Protein AF-D7L489-F1 (afdb_monomer_lite)

Radius of gyration: 19.56 Å; chains: 1; bounding box: 61×39×53 Å

Organism: Arabidopsis lyrata subsp. lyrata (NCBI:txid81972)

Sequence (166 aa):
MHTSHGEIDRFPVVYVGFGSEAKPSQTEINSIALGLELSGLPFFWVLKTRRGPWDTEPVELPEGFEERTAERGMVWRQGRAHGTKFETLVYGILCEEKKFGYMIPRDETEGFFTKENVAKSLRLVMEEEEGKVYRENVKDMKGVFGDLDRQDRYVDSFLDFLVAHR

Foldseek 3Di:
DDDPPPPPPPQDAAEADDALPDDDDLQQLALLLLLCLLLLAAYEYEDEQANDPPGPHGRDYPPCSCVSCVVRYDYHYDDDDDHPDDDDDPPPVVCVVLVLDDDQDADPVPRHHGSNSSSVRCCLCRPDPNNVSNVVSVVVCCVVVVPVVVVVVVVVVVVVVVVVVD

Secondary structure (DSSP, 8-state):
----------PPPEEE--TTT----HHHHHHHHHHHHHH---EEEEEES--STT--SPP-PPTTHHHHHTTTEEEEEE-S--------SSHHHHHHHTTSS-PPPPPTTT-PPPHHHHHHHHHHHHT-STTHHHHHHHHHHHHHHS-HHHHHHHHHHHHHHHHHT-

Structure (mmCIF, N/CA/C/O backbone):
data_AF-D7L489-F1
#
_entry.id   AF-D7L489-F1
#
loop_
_atom_site.group_PDB
_atom_site.id
_atom_site.type_symbol
_atom_site.label_atom_id
_atom_site.label_alt_id
_atom_site.label_comp_id
_atom_site.label_asym_id
_atom_site.label_entity_id
_atom_site.label_seq_id
_atom_site.pdbx_PDB_ins_code
_atom_site.Cartn_x
_atom_site.Cartn_y
_atom_site.Cartn_z
_atom_site.occupancy
_atom_site.B_iso_or_equiv
_atom_site.auth_seq_id
_atom_site.auth_comp_id
_atom_site.auth_asym_id
_atom_site.auth_atom_id
_atom_site.pdbx_PDB_model_num
ATOM 1 N N . MET A 1 1 ? -34.229 10.670 -28.611 1.00 33.56 1 MET A N 1
ATOM 2 C CA . MET A 1 1 ? -34.007 10.136 -27.252 1.00 33.56 1 MET A CA 1
ATOM 3 C C . MET A 1 1 ? -32.543 9.740 -27.167 1.00 33.56 1 MET A C 1
ATOM 5 O O . MET A 1 1 ? -32.164 8.742 -27.760 1.00 33.56 1 MET A O 1
ATOM 9 N N . HIS A 1 2 ? -31.706 10.589 -26.571 1.00 32.81 2 HIS A N 1
ATOM 10 C CA . HIS A 1 2 ? -30.291 10.290 -26.352 1.00 32.81 2 HIS A CA 1
ATOM 11 C C . HIS A 1 2 ? -30.182 9.425 -25.098 1.00 32.81 2 HIS A C 1
ATOM 13 O O . HIS A 1 2 ? -30.468 9.895 -24.002 1.00 32.81 2 HIS A O 1
ATOM 19 N N . THR A 1 3 ? -29.801 8.162 -25.252 1.00 35.34 3 THR A N 1
ATOM 20 C CA . THR A 1 3 ? -29.375 7.332 -24.126 1.00 35.34 3 THR A CA 1
ATOM 21 C C . THR A 1 3 ? -27.955 7.747 -23.759 1.00 35.34 3 THR A C 1
ATOM 23 O O . THR A 1 3 ? -26.990 7.377 -24.433 1.00 35.34 3 THR A O 1
ATOM 26 N N . SER A 1 4 ? -27.844 8.563 -22.712 1.00 41.75 4 SER A N 1
ATOM 27 C CA . SER A 1 4 ? -26.604 8.787 -21.978 1.00 41.75 4 SER A CA 1
ATOM 28 C C . SER A 1 4 ? -26.044 7.428 -21.571 1.00 41.75 4 SER A C 1
ATOM 30 O O . SER A 1 4 ? -26.661 6.713 -20.779 1.00 41.75 4 SER A O 1
ATOM 32 N N . HIS A 1 5 ? -24.903 7.049 -22.143 1.00 41.47 5 HIS A N 1
ATOM 33 C CA . HIS A 1 5 ? -24.099 5.975 -21.582 1.00 41.47 5 HIS A CA 1
ATOM 34 C C . HIS A 1 5 ? -23.618 6.503 -20.237 1.00 41.47 5 HIS A C 1
ATOM 36 O O . HIS A 1 5 ? -22.772 7.392 -20.202 1.00 41.47 5 HIS A O 1
ATOM 42 N N . GLY A 1 6 ? -24.254 6.042 -19.159 1.00 37.22 6 GLY A N 1
ATOM 43 C CA . GLY A 1 6 ? -23.809 6.327 -17.807 1.00 37.22 6 GLY A CA 1
ATOM 44 C C . GLY A 1 6 ? -22.341 5.951 -17.721 1.00 37.22 6 GLY A C 1
ATOM 45 O O . GLY A 1 6 ? -21.979 4.790 -17.921 1.00 37.22 6 GLY A O 1
ATOM 46 N N . GLU A 1 7 ? -21.504 6.957 -17.510 1.00 43.75 7 GLU A N 1
ATOM 47 C CA . GLU A 1 7 ? -20.144 6.778 -17.045 1.00 43.75 7 GLU A CA 1
ATOM 48 C C . GLU A 1 7 ? -20.264 5.906 -15.795 1.00 43.75 7 GLU A C 1
ATOM 50 O O . GLU A 1 7 ? -20.882 6.302 -14.808 1.00 43.75 7 GLU A O 1
ATOM 55 N N . ILE A 1 8 ? -19.824 4.647 -15.886 1.00 42.34 8 ILE A N 1
ATOM 56 C CA . ILE A 1 8 ? -19.694 3.825 -14.689 1.00 42.34 8 ILE A CA 1
ATOM 57 C C . ILE A 1 8 ? -18.677 4.585 -13.859 1.00 42.34 8 ILE A C 1
ATOM 59 O O . ILE A 1 8 ? -17.504 4.623 -14.235 1.00 42.34 8 ILE A O 1
ATOM 63 N N . ASP A 1 9 ? -19.146 5.200 -12.781 1.00 41.12 9 ASP A N 1
ATOM 64 C CA . ASP A 1 9 ? -18.311 5.760 -11.736 1.00 41.12 9 ASP A CA 1
ATOM 65 C C . ASP A 1 9 ? -17.549 4.573 -11.131 1.00 41.12 9 ASP A C 1
ATOM 67 O O . ASP A 1 9 ? -18.019 3.855 -10.245 1.00 41.12 9 ASP A O 1
ATOM 71 N N . ARG A 1 10 ? -16.442 4.199 -11.782 1.00 55.16 10 ARG A N 1
ATOM 72 C CA . ARG A 1 10 ? -15.620 3.067 -11.376 1.00 55.16 10 ARG A CA 1
ATOM 73 C C . ARG A 1 10 ? -14.850 3.553 -10.171 1.00 55.16 10 ARG A C 1
ATOM 75 O O . ARG A 1 10 ? -13.807 4.181 -10.334 1.00 55.16 10 ARG A O 1
ATOM 82 N N . PHE A 1 11 ? -15.358 3.244 -8.984 1.00 57.53 11 PHE A N 1
ATOM 83 C CA . PHE A 1 11 ? -14.608 3.439 -7.753 1.00 57.53 11 PHE A CA 1
ATOM 84 C C . PHE A 1 11 ? -13.215 2.811 -7.922 1.00 57.53 11 PHE A C 1
ATOM 86 O O . PHE A 1 11 ? -13.113 1.610 -8.205 1.00 57.53 11 PHE A O 1
ATOM 93 N N . PRO A 1 12 ? -12.141 3.611 -7.854 1.00 75.50 12 PRO A N 1
ATOM 94 C CA . PRO A 1 12 ? -10.808 3.127 -8.153 1.00 75.50 12 PRO A CA 1
ATOM 95 C C . PRO A 1 12 ? -10.356 2.183 -7.029 1.00 75.50 12 PRO A C 1
ATOM 97 O O . PRO A 1 12 ? -10.411 2.525 -5.852 1.00 75.50 12 PRO A O 1
ATOM 100 N N . VAL A 1 13 ? -9.931 0.971 -7.395 1.00 80.88 13 VAL A N 1
ATOM 101 C CA . VAL A 1 13 ? -9.457 -0.058 -6.455 1.00 80.88 13 VAL A CA 1
ATOM 102 C C . VAL A 1 13 ? -7.935 0.002 -6.367 1.00 80.88 13 VAL A C 1
ATOM 104 O O . VAL A 1 13 ? -7.253 0.003 -7.393 1.00 80.88 13 VAL A O 1
ATOM 107 N N . VAL A 1 14 ? -7.388 0.004 -5.151 1.00 85.94 14 VAL A N 1
ATOM 108 C CA . VAL A 1 14 ? -5.941 -0.087 -4.924 1.00 85.94 14 VAL A CA 1
ATOM 109 C C . VAL A 1 14 ? -5.472 -1.510 -5.230 1.00 85.94 14 VAL A C 1
ATOM 111 O O . VAL A 1 14 ? -5.809 -2.451 -4.514 1.00 85.94 14 VAL A O 1
ATOM 114 N N . TYR A 1 15 ? -4.671 -1.680 -6.280 1.00 85.62 15 TYR A N 1
ATOM 115 C CA . TYR A 1 15 ? -3.973 -2.938 -6.540 1.00 85.62 15 TYR A CA 1
ATOM 116 C C . TYR A 1 15 ? -2.635 -2.971 -5.801 1.00 85.62 15 TYR A C 1
ATOM 118 O O . TYR A 1 15 ? -1.821 -2.059 -5.946 1.00 85.62 15 TYR A O 1
ATOM 126 N N . VAL A 1 16 ? -2.380 -4.048 -5.059 1.00 86.56 16 VAL A N 1
ATOM 127 C CA . VAL A 1 16 ? -1.111 -4.259 -4.357 1.00 86.56 16 VAL A CA 1
ATOM 128 C C . VAL A 1 16 ? -0.441 -5.526 -4.877 1.00 86.56 16 VAL A C 1
ATOM 130 O O . VAL A 1 16 ? -0.973 -6.6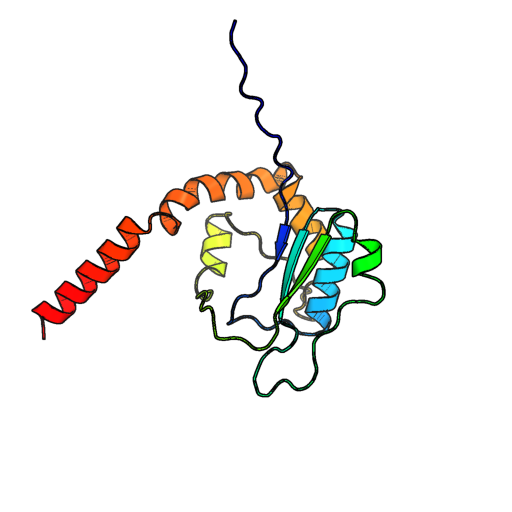31 -4.751 1.00 86.56 16 VAL A O 1
ATOM 133 N N . GLY A 1 17 ? 0.756 -5.371 -5.443 1.00 82.69 17 GLY A N 1
ATOM 134 C CA . GLY A 1 17 ? 1.578 -6.475 -5.925 1.00 82.69 17 GLY A CA 1
ATOM 135 C C . GLY A 1 17 ? 3.050 -6.078 -6.029 1.00 82.69 17 GLY A C 1
ATOM 136 O O . GLY A 1 17 ? 3.376 -5.027 -6.566 1.00 82.69 17 GLY A O 1
ATOM 137 N N . PHE A 1 18 ? 3.941 -6.937 -5.527 1.00 77.88 18 PHE A N 1
ATOM 138 C CA . PHE A 1 18 ? 5.384 -6.65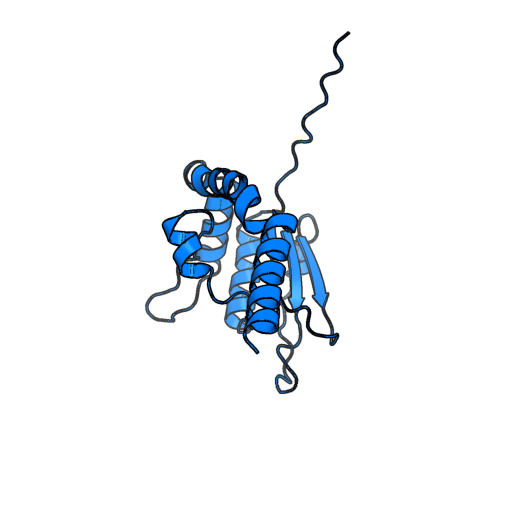4 -5.417 1.00 77.88 18 PHE A CA 1
ATOM 139 C C . PHE A 1 18 ? 6.240 -7.270 -6.538 1.00 77.88 18 PHE A C 1
ATOM 141 O O . PHE A 1 18 ? 7.459 -7.117 -6.550 1.00 77.88 18 PHE A O 1
ATOM 148 N N . GLY A 1 19 ? 5.630 -7.989 -7.486 1.00 68.81 19 GLY A N 1
ATOM 149 C CA . GLY A 1 19 ? 6.385 -8.708 -8.518 1.00 68.81 19 GLY A CA 1
ATOM 150 C C . GLY A 1 19 ? 7.302 -9.786 -7.923 1.00 68.81 19 GLY A C 1
ATOM 151 O O . GLY A 1 19 ? 7.112 -10.233 -6.790 1.00 68.81 19 GLY A O 1
ATOM 152 N N . SER A 1 20 ? 8.245 -10.314 -8.706 1.00 65.50 20 SER A N 1
ATOM 153 C CA . SER A 1 20 ? 9.228 -11.316 -8.243 1.00 65.50 20 SER A CA 1
ATOM 154 C C . SER A 1 20 ? 10.446 -10.717 -7.541 1.00 65.50 20 SER A C 1
ATOM 156 O O . SER A 1 20 ? 11.159 -11.443 -6.848 1.00 65.50 20 SER A O 1
ATOM 158 N N . GLU A 1 21 ? 10.691 -9.426 -7.747 1.00 63.78 21 GLU A N 1
ATOM 159 C CA . GLU A 1 21 ? 11.937 -8.755 -7.377 1.00 63.78 21 GLU A CA 1
ATOM 160 C C . GLU A 1 21 ? 11.882 -8.173 -5.964 1.00 63.78 21 GLU A C 1
ATOM 162 O O . GLU A 1 21 ? 12.825 -8.355 -5.194 1.00 63.78 21 GLU A O 1
ATOM 167 N N . ALA A 1 22 ? 10.760 -7.554 -5.582 1.00 72.31 22 ALA A N 1
ATOM 168 C CA . ALA A 1 22 ? 10.589 -7.003 -4.245 1.00 72.31 22 ALA A CA 1
ATOM 169 C C . ALA A 1 22 ? 10.024 -8.046 -3.271 1.00 72.31 22 ALA A C 1
ATOM 171 O O . ALA A 1 22 ? 9.068 -8.772 -3.560 1.00 72.31 22 ALA A O 1
ATOM 172 N N . LYS A 1 23 ? 10.630 -8.106 -2.083 1.00 79.19 23 LYS A N 1
ATOM 173 C CA . LYS A 1 23 ? 10.287 -9.041 -1.007 1.00 79.19 23 LYS A CA 1
ATOM 174 C C . LYS A 1 23 ? 10.179 -8.275 0.310 1.00 79.19 23 LYS A C 1
ATOM 176 O O . LYS A 1 23 ? 11.157 -8.245 1.055 1.00 79.19 23 LYS A O 1
ATOM 181 N N . PRO A 1 24 ? 9.027 -7.640 0.584 1.00 84.50 24 PRO A N 1
ATOM 182 C CA . PRO A 1 24 ? 8.853 -6.873 1.809 1.00 84.50 24 PRO A CA 1
ATOM 183 C C . PRO A 1 24 ? 9.102 -7.725 3.062 1.00 84.50 24 PRO A C 1
ATOM 185 O O . PRO A 1 24 ? 8.808 -8.927 3.106 1.00 84.50 24 PRO A O 1
ATOM 188 N N . SER A 1 25 ? 9.675 -7.103 4.084 1.00 87.38 25 SER A N 1
ATOM 189 C CA . SER A 1 25 ? 9.816 -7.664 5.430 1.00 87.38 25 SER A CA 1
ATOM 190 C C . SER A 1 25 ? 8.453 -7.845 6.114 1.00 87.38 25 SER A C 1
ATOM 192 O O . SER A 1 25 ? 7.466 -7.241 5.702 1.00 87.38 25 SER A O 1
ATOM 194 N N . GLN A 1 26 ? 8.385 -8.637 7.192 1.00 90.50 26 GLN A N 1
ATOM 195 C CA . GLN A 1 26 ? 7.160 -8.754 8.000 1.00 90.50 26 GLN A CA 1
ATOM 196 C C . GLN A 1 26 ? 6.696 -7.384 8.526 1.00 90.50 26 GLN A C 1
ATOM 198 O O . GLN A 1 26 ? 5.504 -7.085 8.522 1.00 90.50 26 GLN A O 1
ATOM 203 N N . THR A 1 27 ? 7.640 -6.524 8.918 1.00 91.50 27 THR A N 1
ATOM 204 C CA . THR A 1 27 ? 7.368 -5.142 9.335 1.00 91.50 27 THR A CA 1
ATOM 205 C C . THR A 1 27 ? 6.716 -4.337 8.216 1.00 91.50 27 THR A C 1
ATOM 207 O O . THR A 1 27 ? 5.694 -3.695 8.438 1.00 91.50 27 THR A O 1
ATOM 210 N N . GLU A 1 28 ? 7.251 -4.410 6.997 1.00 90.25 28 GLU A N 1
ATOM 211 C CA . GLU A 1 28 ? 6.671 -3.717 5.844 1.00 90.25 28 GLU A CA 1
ATOM 212 C C . GLU A 1 28 ? 5.288 -4.273 5.478 1.00 90.25 28 GLU A C 1
ATOM 214 O O . GLU A 1 28 ? 4.376 -3.487 5.228 1.00 90.25 28 GLU A O 1
ATOM 219 N N . ILE A 1 29 ? 5.095 -5.600 5.506 1.00 93.00 29 ILE A N 1
ATOM 220 C CA . ILE A 1 29 ? 3.783 -6.240 5.300 1.00 93.00 29 ILE A CA 1
ATOM 221 C C . ILE A 1 29 ? 2.761 -5.721 6.316 1.00 93.00 29 ILE A C 1
ATOM 223 O O . ILE A 1 29 ? 1.653 -5.351 5.925 1.00 93.00 29 ILE A O 1
ATOM 227 N N . ASN A 1 30 ? 3.141 -5.614 7.592 1.00 95.12 30 ASN A N 1
ATOM 228 C C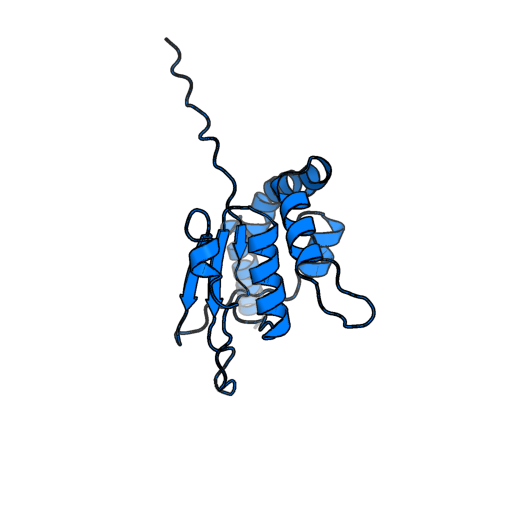A . ASN A 1 30 ? 2.278 -5.058 8.634 1.00 95.12 30 ASN A CA 1
ATOM 229 C C . ASN A 1 30 ? 1.948 -3.582 8.373 1.00 95.12 30 ASN A C 1
ATOM 231 O O . ASN A 1 30 ? 0.784 -3.193 8.477 1.00 95.12 30 ASN A O 1
ATOM 235 N N . SER A 1 31 ? 2.938 -2.766 7.995 1.00 95.25 31 SER A N 1
ATOM 236 C CA . SER A 1 31 ? 2.718 -1.358 7.636 1.00 95.25 31 SER A CA 1
ATOM 237 C C . SER A 1 31 ? 1.779 -1.207 6.437 1.00 95.25 31 SER A C 1
ATOM 239 O O . SER A 1 31 ? 0.900 -0.348 6.463 1.00 95.25 31 SER A O 1
ATOM 241 N N . ILE A 1 32 ? 1.918 -2.046 5.405 1.00 94.62 32 ILE A N 1
ATOM 242 C CA . ILE A 1 32 ? 1.028 -2.047 4.235 1.00 94.62 32 ILE A CA 1
ATOM 243 C C . ILE A 1 32 ? -0.388 -2.441 4.643 1.00 94.62 32 ILE A C 1
ATOM 245 O O . ILE A 1 32 ? -1.323 -1.709 4.333 1.00 94.62 32 ILE A O 1
ATOM 249 N N . ALA A 1 33 ? -0.552 -3.558 5.356 1.00 96.62 33 ALA A N 1
ATOM 250 C CA . ALA A 1 33 ? -1.859 -4.049 5.783 1.00 96.62 33 ALA A CA 1
ATOM 251 C C . ALA A 1 33 ? -2.590 -2.995 6.622 1.00 96.62 33 ALA A C 1
ATOM 253 O O . ALA A 1 33 ? -3.678 -2.549 6.266 1.00 96.62 33 ALA A O 1
ATOM 254 N N . LEU A 1 34 ? -1.952 -2.500 7.683 1.00 97.44 34 LEU A N 1
ATOM 255 C CA . LEU A 1 34 ? -2.559 -1.482 8.533 1.00 97.44 34 LEU A CA 1
ATOM 256 C C . LEU A 1 34 ? -2.758 -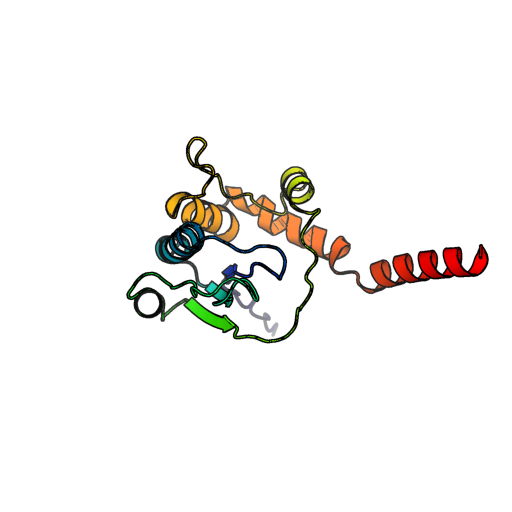0.153 7.792 1.00 97.44 34 LEU A C 1
ATOM 258 O O . LEU A 1 34 ? -3.696 0.572 8.100 1.00 97.44 34 LEU A O 1
ATOM 262 N N . GLY A 1 35 ? -1.917 0.172 6.810 1.00 96.88 35 GLY A N 1
ATOM 263 C CA . GLY A 1 35 ? -2.084 1.351 5.962 1.00 96.88 35 GLY A CA 1
ATOM 264 C C . GLY A 1 35 ? -3.286 1.250 5.020 1.00 96.88 35 GLY A C 1
ATOM 265 O O . GLY A 1 35 ? -4.020 2.223 4.867 1.00 96.88 35 GLY A O 1
ATOM 266 N N . LEU A 1 36 ? -3.531 0.074 4.434 1.00 95.12 36 LEU A N 1
ATOM 267 C CA . LEU A 1 36 ? -4.742 -0.232 3.659 1.00 95.12 36 LEU A CA 1
ATOM 268 C C . LEU A 1 36 ? -5.989 -0.209 4.547 1.00 95.12 36 LEU A C 1
ATOM 270 O O . LEU A 1 36 ? -7.047 0.269 4.138 1.00 95.12 36 LEU A O 1
ATOM 274 N N . GLU A 1 37 ? -5.872 -0.704 5.777 1.00 97.12 37 GLU A N 1
ATOM 275 C CA . GLU A 1 37 ? -6.944 -0.619 6.762 1.00 97.12 37 GLU A CA 1
ATOM 276 C C . GLU A 1 37 ? -7.261 0.855 7.076 1.00 97.12 37 GLU A C 1
ATOM 278 O O . GLU A 1 37 ? -8.392 1.296 6.891 1.00 97.12 37 GLU A O 1
ATOM 283 N N . LEU A 1 38 ? -6.245 1.641 7.440 1.00 97.75 38 LEU A N 1
ATOM 284 C CA . LEU A 1 38 ? -6.354 3.063 7.781 1.00 97.75 38 LEU A CA 1
ATOM 285 C C . LEU A 1 38 ? -6.776 3.961 6.617 1.00 97.75 38 LEU A C 1
ATOM 287 O O . LEU A 1 38 ? -7.298 5.050 6.863 1.00 97.75 38 LEU A O 1
ATOM 291 N N . SER A 1 39 ? -6.499 3.578 5.368 1.00 95.31 39 SER A N 1
ATOM 292 C CA . SER A 1 39 ? -6.863 4.389 4.204 1.00 95.31 39 SER A CA 1
ATOM 293 C C . SER A 1 39 ? -8.373 4.433 3.988 1.00 95.31 39 SER A C 1
ATOM 295 O O . SER A 1 39 ? -8.872 5.451 3.525 1.00 95.31 39 SER A O 1
ATOM 297 N N . GLY A 1 40 ? -9.087 3.359 4.347 1.00 94.44 40 GLY A N 1
ATOM 298 C CA . GLY A 1 40 ? -10.513 3.186 4.053 1.00 94.44 40 GLY A CA 1
ATOM 299 C C . GLY A 1 40 ? -10.806 2.813 2.595 1.00 94.44 40 GLY A C 1
ATOM 300 O O . GLY A 1 40 ? -11.951 2.534 2.256 1.00 94.44 40 GLY A O 1
ATOM 301 N N . LEU A 1 41 ? -9.781 2.746 1.742 1.00 90.69 41 LEU A N 1
ATOM 302 C CA . LEU A 1 41 ? -9.936 2.514 0.309 1.00 90.69 41 LEU A CA 1
ATOM 303 C C . LEU A 1 41 ? -10.252 1.047 -0.009 1.00 90.69 41 LEU A C 1
ATOM 305 O O . LEU A 1 41 ? -9.796 0.147 0.712 1.00 90.69 41 LEU A O 1
ATOM 309 N N . PRO A 1 42 ? -10.983 0.776 -1.104 1.00 89.94 42 PRO A N 1
ATOM 310 C CA . PRO A 1 42 ? -11.123 -0.574 -1.615 1.00 89.94 42 PRO A CA 1
ATOM 311 C C . PRO A 1 42 ? -9.793 -1.070 -2.190 1.00 89.94 42 PRO A C 1
ATOM 313 O O . PRO A 1 42 ? -9.069 -0.316 -2.847 1.00 89.94 42 PRO A O 1
ATOM 316 N N . PHE A 1 43 ? -9.461 -2.342 -1.968 1.00 87.50 43 PHE A N 1
ATOM 317 C CA . PHE A 1 43 ? -8.187 -2.899 -2.422 1.00 87.50 43 PHE A CA 1
ATOM 318 C C . PHE A 1 43 ? -8.267 -4.355 -2.879 1.00 87.50 43 PHE A C 1
ATOM 320 O O . PHE A 1 43 ? -9.069 -5.157 -2.401 1.00 87.50 43 PHE A O 1
ATOM 327 N N . PHE A 1 44 ? -7.353 -4.707 -3.777 1.00 85.94 44 PHE A N 1
ATOM 328 C CA . PHE A 1 44 ? -7.050 -6.078 -4.149 1.00 85.94 44 PHE A CA 1
ATOM 329 C C . PHE A 1 44 ? -5.550 -6.326 -3.988 1.00 85.94 44 PHE A C 1
ATOM 331 O O . PHE A 1 44 ? -4.732 -5.695 -4.659 1.00 85.94 44 PHE A O 1
ATOM 338 N N . TRP A 1 45 ? -5.182 -7.245 -3.098 1.00 89.69 45 TRP A N 1
ATOM 339 C CA . TRP A 1 45 ? -3.787 -7.531 -2.776 1.00 89.69 45 TRP A CA 1
ATOM 340 C C . TRP A 1 45 ? -3.411 -8.964 -3.135 1.00 89.69 45 TRP A C 1
ATOM 342 O O . TRP A 1 45 ? -3.919 -9.920 -2.556 1.00 89.69 45 TRP A O 1
ATOM 352 N N . VAL A 1 46 ? -2.452 -9.115 -4.047 1.00 87.75 46 VAL A N 1
ATOM 353 C CA . VAL A 1 46 ? -1.767 -10.386 -4.294 1.00 87.75 46 VAL A CA 1
ATOM 354 C C . VAL A 1 46 ? -0.602 -10.535 -3.309 1.00 87.75 46 VAL A C 1
ATOM 356 O O . VAL A 1 46 ? 0.478 -9.971 -3.503 1.00 87.75 46 VAL A O 1
ATOM 359 N N . LEU A 1 47 ? -0.815 -11.300 -2.236 1.00 86.62 47 LEU A N 1
ATOM 360 C CA . LEU A 1 47 ? 0.178 -11.548 -1.193 1.00 86.62 47 LEU A CA 1
ATOM 361 C C . LEU A 1 47 ? 0.981 -12.817 -1.496 1.00 86.62 47 LEU A C 1
ATOM 363 O O . LEU A 1 47 ? 0.441 -13.924 -1.544 1.00 86.62 47 LEU A O 1
ATOM 367 N N . LYS A 1 48 ? 2.300 -12.672 -1.637 1.00 83.31 48 LYS A N 1
ATOM 368 C CA . LYS A 1 48 ? 3.230 -13.806 -1.703 1.00 83.31 48 LYS A CA 1
ATOM 369 C C . LYS A 1 48 ? 3.606 -14.228 -0.290 1.00 83.31 48 LYS A C 1
ATOM 371 O O . LYS A 1 48 ? 4.391 -13.553 0.364 1.00 83.31 48 LYS A O 1
ATOM 376 N N . THR A 1 49 ? 3.067 -15.357 0.160 1.00 78.75 49 THR A N 1
ATOM 377 C CA . THR A 1 49 ? 3.271 -15.842 1.535 1.00 78.75 49 THR A CA 1
ATOM 378 C C . THR A 1 49 ? 4.676 -16.381 1.783 1.00 78.75 49 THR A C 1
ATOM 380 O O . THR A 1 49 ? 5.116 -16.391 2.921 1.00 78.75 49 THR A O 1
ATOM 383 N N . ARG A 1 50 ? 5.412 -16.801 0.745 1.00 75.50 50 ARG A N 1
ATOM 384 C CA . ARG A 1 50 ? 6.825 -17.209 0.847 1.00 75.50 50 ARG A CA 1
ATOM 385 C C . ARG A 1 50 ? 7.684 -16.363 -0.080 1.00 75.50 50 ARG A C 1
ATOM 387 O O . ARG A 1 50 ? 7.407 -16.308 -1.279 1.00 75.50 50 ARG A O 1
ATOM 394 N N . ARG A 1 51 ? 8.761 -15.762 0.434 1.00 68.81 51 ARG A N 1
ATOM 395 C CA . ARG A 1 51 ? 9.600 -14.832 -0.341 1.00 68.81 51 ARG A CA 1
ATOM 396 C C . ARG A 1 51 ? 10.764 -15.528 -1.057 1.00 68.81 51 ARG A C 1
ATOM 398 O O . ARG A 1 51 ? 11.566 -14.876 -1.720 1.00 68.81 51 ARG A O 1
ATOM 405 N N . GLY A 1 52 ? 10.874 -16.856 -1.009 1.00 66.06 52 GLY A N 1
ATOM 406 C CA . GLY A 1 52 ? 11.848 -17.609 -1.805 1.00 66.06 52 GLY A CA 1
ATOM 407 C C . GLY A 1 52 ? 12.067 -19.049 -1.338 1.00 66.06 52 GLY A C 1
ATOM 408 O O . GLY A 1 52 ? 11.413 -19.490 -0.396 1.00 66.06 52 GLY A O 1
ATOM 409 N N . PRO A 1 53 ? 12.994 -19.788 -1.979 1.00 61.91 53 PRO A N 1
ATOM 410 C CA . PRO A 1 53 ? 13.334 -21.159 -1.588 1.00 61.91 53 PRO A CA 1
ATOM 411 C C . PRO A 1 53 ? 13.921 -21.251 -0.173 1.00 61.91 53 PRO A C 1
ATOM 413 O O . PRO A 1 53 ? 13.697 -22.240 0.516 1.00 61.91 53 PRO A O 1
ATOM 416 N N . TRP A 1 54 ? 14.643 -20.207 0.240 1.00 66.19 54 TRP A N 1
ATOM 417 C CA . TRP A 1 54 ? 15.364 -20.114 1.514 1.00 66.19 54 TRP A CA 1
ATOM 418 C C . TRP A 1 54 ? 14.564 -19.429 2.626 1.00 66.19 54 TRP A C 1
ATOM 420 O O . TRP A 1 54 ? 15.010 -19.387 3.764 1.00 66.19 54 TRP A O 1
ATOM 430 N N . ASP A 1 55 ? 13.395 -18.881 2.296 1.00 66.38 55 ASP A N 1
ATOM 431 C CA . ASP A 1 55 ? 12.538 -18.177 3.243 1.00 66.38 55 ASP A CA 1
ATOM 432 C C . ASP A 1 55 ? 11.515 -19.167 3.809 1.00 66.38 55 ASP A C 1
ATOM 434 O O . ASP A 1 55 ? 10.509 -19.523 3.177 1.00 66.38 55 ASP A O 1
ATOM 438 N N . THR A 1 56 ? 11.862 -19.728 4.965 1.00 63.72 56 THR A N 1
ATOM 439 C CA . THR A 1 56 ? 11.087 -20.781 5.626 1.00 63.72 56 THR A CA 1
ATOM 440 C C . THR A 1 56 ? 9.894 -20.240 6.396 1.00 63.72 56 THR A C 1
ATOM 442 O O . THR A 1 56 ? 8.886 -20.948 6.474 1.00 63.72 56 THR A O 1
ATOM 445 N N . GLU A 1 57 ? 9.987 -19.006 6.891 1.00 74.69 57 GLU A N 1
ATOM 446 C CA . GLU A 1 57 ? 8.933 -18.332 7.646 1.00 74.69 57 GLU A CA 1
ATOM 447 C C . GLU A 1 57 ? 7.974 -17.616 6.689 1.00 74.69 57 GLU A C 1
ATOM 449 O O . GLU A 1 57 ? 8.400 -16.750 5.919 1.00 74.69 57 GLU A O 1
ATOM 454 N N . PRO A 1 58 ? 6.689 -18.007 6.660 1.00 81.81 58 PRO A N 1
ATOM 455 C CA . PRO A 1 58 ? 5.714 -17.297 5.861 1.00 81.81 58 PRO A CA 1
ATOM 456 C C . PRO A 1 58 ? 5.469 -15.905 6.446 1.00 81.81 58 PRO A C 1
ATOM 458 O O . PRO A 1 58 ? 5.460 -15.735 7.661 1.00 81.81 58 PRO A O 1
ATOM 461 N N . VAL A 1 59 ? 5.229 -14.922 5.580 1.00 87.94 59 VAL A N 1
ATOM 462 C CA . VAL A 1 59 ? 4.703 -13.637 6.049 1.00 87.94 59 VAL A CA 1
ATOM 463 C C . VAL A 1 59 ? 3.231 -13.783 6.404 1.00 87.94 59 VAL A C 1
ATOM 465 O O . VAL A 1 59 ? 2.460 -14.416 5.674 1.00 87.94 59 VAL A O 1
ATOM 468 N N . GLU A 1 60 ? 2.847 -13.168 7.511 1.00 91.56 60 GLU A N 1
ATOM 469 C CA . GLU A 1 60 ? 1.482 -13.194 8.025 1.00 91.56 60 GLU A CA 1
ATOM 470 C C . GLU A 1 60 ? 0.857 -11.801 7.972 1.00 91.56 60 GLU A C 1
ATOM 472 O O . GLU A 1 60 ? 1.550 -10.785 7.920 1.00 91.56 60 GLU A O 1
ATOM 477 N N . LEU A 1 61 ? -0.470 -11.750 7.936 1.00 94.62 61 LEU A N 1
ATOM 478 C CA . LEU A 1 61 ? -1.196 -10.490 8.061 1.00 94.62 61 LEU A CA 1
ATOM 479 C C . LEU A 1 61 ? -1.464 -10.207 9.539 1.00 94.62 61 LEU A C 1
ATOM 481 O O . LEU A 1 61 ? -1.558 -11.156 10.321 1.00 94.62 61 LEU A O 1
ATOM 485 N N . PRO A 1 62 ? -1.640 -8.931 9.924 1.00 96.44 62 PRO A N 1
ATOM 486 C CA . PRO A 1 62 ? -2.100 -8.596 11.261 1.00 96.44 62 PRO A CA 1
ATOM 487 C C . PRO A 1 62 ? -3.377 -9.362 11.612 1.00 96.44 62 PRO A C 1
ATOM 489 O O . PRO A 1 62 ? -4.271 -9.517 10.776 1.00 96.44 62 PRO A O 1
ATOM 492 N N . GLU A 1 63 ? -3.472 -9.809 12.860 1.00 96.94 63 GLU A N 1
ATOM 493 C CA . GLU A 1 63 ? -4.636 -10.538 13.355 1.00 96.94 63 GLU A CA 1
ATOM 494 C C . GLU A 1 63 ? -5.933 -9.765 13.069 1.00 96.94 63 GLU A C 1
ATOM 496 O O . GLU A 1 63 ? -6.015 -8.547 13.279 1.00 96.94 63 GLU A O 1
ATOM 501 N N . GLY A 1 64 ? -6.945 -10.463 12.554 1.00 97.00 64 GLY A N 1
ATOM 502 C CA . GLY A 1 64 ? -8.258 -9.892 12.253 1.00 97.00 64 GLY A CA 1
ATOM 503 C C . GLY A 1 64 ? -8.310 -8.964 11.028 1.00 97.00 64 GLY A C 1
ATOM 504 O O . GLY A 1 64 ? -9.325 -8.302 10.817 1.00 97.00 64 GLY A O 1
ATOM 505 N N . PHE A 1 65 ? -7.216 -8.811 10.270 1.00 97.38 65 PHE A N 1
ATOM 506 C CA . PHE A 1 65 ? -7.150 -7.849 9.164 1.00 97.38 65 PHE A CA 1
ATOM 507 C C . PHE A 1 65 ? -8.167 -8.143 8.054 1.00 97.38 65 PHE A C 1
ATOM 509 O O . PHE A 1 65 ? -8.837 -7.225 7.578 1.00 97.38 65 PHE A O 1
ATOM 516 N N . GLU A 1 66 ? -8.294 -9.405 7.636 1.00 94.50 66 GLU A N 1
ATOM 517 C CA . GLU A 1 66 ? -9.216 -9.787 6.558 1.00 94.50 66 GLU A CA 1
ATOM 518 C C . GLU A 1 66 ? -10.670 -9.585 6.989 1.00 94.50 66 GLU A C 1
ATOM 520 O O . GLU A 1 66 ? -11.474 -9.088 6.210 1.00 94.50 66 GLU A O 1
ATOM 525 N N . GLU A 1 67 ? -10.992 -9.855 8.253 1.00 97.31 67 GLU A N 1
ATOM 526 C CA . GLU A 1 67 ? -12.313 -9.632 8.833 1.00 97.31 67 GLU A CA 1
ATOM 527 C C . GLU A 1 67 ? -12.657 -8.141 8.889 1.00 97.31 67 GLU A C 1
ATOM 529 O O . GLU A 1 67 ? -13.740 -7.743 8.464 1.00 97.31 67 GLU A O 1
ATOM 534 N N . ARG A 1 68 ? -11.725 -7.298 9.360 1.00 97.94 68 ARG A N 1
ATOM 535 C CA . ARG A 1 68 ? -11.928 -5.840 9.446 1.00 97.94 68 ARG A CA 1
ATOM 536 C C . ARG A 1 68 ? -12.013 -5.153 8.082 1.00 97.94 68 ARG A C 1
ATOM 538 O O . ARG A 1 68 ? -12.469 -4.016 8.009 1.00 97.94 68 ARG A O 1
ATOM 545 N N . THR A 1 69 ? -11.564 -5.806 7.011 1.00 96.06 69 THR A N 1
ATOM 546 C CA . THR A 1 69 ? -11.529 -5.227 5.658 1.00 96.06 69 THR A CA 1
ATOM 547 C C . THR A 1 69 ? -12.424 -5.944 4.647 1.00 96.06 69 THR A C 1
ATOM 549 O O . THR A 1 69 ? -12.492 -5.507 3.499 1.00 96.06 69 THR A O 1
ATOM 552 N N . ALA A 1 70 ? -13.160 -6.982 5.058 1.00 92.81 70 ALA A N 1
ATOM 553 C CA . ALA A 1 70 ? -13.897 -7.890 4.173 1.00 92.81 70 ALA A CA 1
ATOM 554 C C . ALA A 1 70 ? -14.903 -7.206 3.228 1.00 92.81 70 ALA A C 1
ATOM 556 O O . ALA A 1 70 ? -15.179 -7.704 2.141 1.00 92.81 70 ALA A O 1
ATOM 557 N N . GLU A 1 71 ? -15.452 -6.059 3.623 1.00 92.69 71 GLU A N 1
ATOM 558 C CA . GLU A 1 71 ? -16.437 -5.296 2.843 1.00 92.69 71 GLU A CA 1
ATOM 559 C C . GLU A 1 71 ? -15.844 -4.531 1.649 1.00 92.69 71 GLU A C 1
ATOM 561 O O . GLU A 1 71 ? -16.575 -4.125 0.747 1.00 92.69 71 GLU A O 1
ATOM 566 N N . ARG A 1 72 ? -14.522 -4.326 1.634 1.00 89.94 72 ARG A N 1
ATOM 567 C CA . ARG A 1 72 ? -13.835 -3.470 0.651 1.00 89.94 72 ARG A CA 1
ATOM 568 C C . ARG A 1 72 ? -12.508 -4.030 0.145 1.00 89.94 72 ARG A C 1
ATOM 570 O O . ARG A 1 72 ? -11.930 -3.487 -0.794 1.00 89.94 72 ARG A O 1
ATOM 577 N N . GLY A 1 73 ? -11.999 -5.081 0.774 1.00 88.81 73 GLY A N 1
ATOM 578 C CA . GLY A 1 73 ? -10.674 -5.630 0.539 1.00 88.81 73 GLY A CA 1
ATOM 579 C C . GLY A 1 73 ? -10.716 -7.111 0.195 1.00 88.81 73 GLY A C 1
ATOM 580 O O . GLY A 1 73 ? -11.426 -7.884 0.831 1.00 88.81 73 GLY A O 1
ATOM 581 N N . MET A 1 74 ? -9.905 -7.523 -0.780 1.00 90.12 74 MET A N 1
ATOM 582 C CA . MET A 1 74 ? -9.641 -8.937 -1.055 1.00 90.12 74 MET A CA 1
ATOM 583 C C . MET A 1 74 ? -8.139 -9.216 -1.038 1.00 90.12 74 MET A C 1
ATOM 585 O O . MET A 1 74 ? -7.370 -8.571 -1.755 1.00 90.12 74 MET A O 1
ATOM 589 N N . VAL A 1 75 ? -7.731 -10.224 -0.263 1.00 90.75 75 VAL A N 1
ATOM 590 C CA . VAL A 1 75 ? -6.358 -10.741 -0.256 1.00 90.75 75 VAL A CA 1
ATOM 591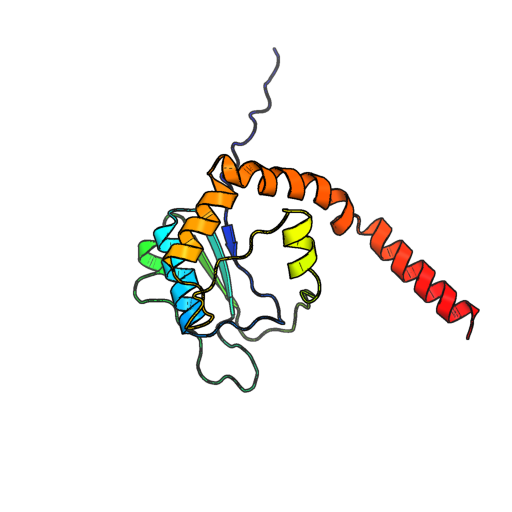 C C . VAL A 1 75 ? -6.303 -12.084 -0.974 1.00 90.75 75 VAL A C 1
ATOM 593 O O . VAL A 1 75 ? -6.916 -13.067 -0.563 1.00 90.75 75 VAL A O 1
ATOM 596 N N . TRP A 1 76 ? -5.513 -12.145 -2.041 1.00 85.62 76 TRP A N 1
ATOM 597 C CA . TRP A 1 76 ? -5.198 -13.373 -2.751 1.00 85.62 76 TRP A CA 1
ATOM 598 C C . TRP A 1 76 ? -3.818 -13.887 -2.343 1.00 85.62 76 TRP A C 1
ATOM 600 O O . TRP A 1 76 ? -2.792 -13.296 -2.684 1.00 85.62 76 TRP A O 1
ATOM 610 N N . ARG A 1 77 ? -3.781 -15.016 -1.628 1.00 84.31 77 ARG A N 1
ATOM 611 C CA . ARG A 1 77 ? -2.532 -15.659 -1.199 1.00 84.31 77 ARG A CA 1
ATOM 612 C C . ARG A 1 77 ? -1.954 -16.506 -2.336 1.00 84.31 77 ARG A C 1
ATOM 614 O O . ARG A 1 77 ? -2.492 -17.558 -2.675 1.00 84.31 77 ARG A O 1
ATOM 621 N N . GLN A 1 78 ? -0.833 -16.075 -2.909 1.00 68.94 78 GLN A N 1
ATOM 622 C CA . GLN A 1 78 ? -0.124 -16.834 -3.939 1.00 68.94 78 GLN A CA 1
ATOM 623 C C . GLN A 1 78 ? 0.826 -17.858 -3.294 1.00 68.94 78 GLN A C 1
ATOM 625 O O . GLN A 1 78 ? 1.770 -17.494 -2.592 1.00 68.94 78 GLN A O 1
ATOM 630 N N . GLY A 1 79 ? 0.573 -19.148 -3.547 1.00 63.97 79 GLY A N 1
ATOM 631 C CA . GLY A 1 79 ? 1.454 -20.258 -3.167 1.00 63.97 79 GLY A CA 1
ATOM 632 C C . GLY A 1 79 ? 2.693 -20.397 -4.067 1.00 63.97 79 GLY A C 1
ATOM 633 O O . GLY A 1 79 ? 2.979 -19.541 -4.903 1.00 63.97 79 GLY A O 1
ATOM 634 N N . ARG A 1 80 ? 3.446 -21.500 -3.925 1.00 54.41 80 ARG A N 1
ATOM 635 C CA . ARG A 1 80 ? 4.602 -21.794 -4.795 1.00 54.41 80 ARG A CA 1
ATOM 636 C C . ARG A 1 80 ? 4.132 -22.091 -6.225 1.00 54.41 80 ARG A C 1
ATOM 638 O O . ARG A 1 80 ? 3.815 -23.235 -6.531 1.00 54.41 80 ARG A O 1
ATOM 645 N N . ALA A 1 81 ? 4.149 -21.099 -7.111 1.00 44.22 81 ALA A N 1
ATOM 646 C CA . ALA A 1 81 ? 4.161 -21.338 -8.550 1.00 44.22 81 ALA A CA 1
ATOM 647 C C . ALA A 1 81 ? 4.920 -20.240 -9.309 1.00 44.22 81 ALA A C 1
ATOM 649 O O . ALA A 1 81 ? 4.732 -19.051 -9.072 1.00 44.22 81 ALA A O 1
ATOM 650 N N . HIS A 1 82 ? 5.805 -20.746 -10.171 1.00 42.25 82 HIS A N 1
ATOM 651 C CA . HIS A 1 82 ? 6.616 -20.171 -11.244 1.00 42.25 82 HIS A CA 1
ATOM 652 C C . HIS A 1 82 ? 6.573 -18.659 -11.493 1.00 42.25 82 HIS A C 1
ATOM 654 O O . HIS A 1 82 ? 5.527 -18.051 -11.701 1.00 42.25 82 HIS A O 1
ATOM 660 N N . GLY A 1 83 ? 7.785 -18.099 -11.551 1.00 44.28 83 GLY A N 1
ATOM 661 C CA . GLY A 1 83 ? 8.075 -16.694 -11.789 1.00 44.28 83 GLY A CA 1
ATOM 662 C C . GLY A 1 83 ? 7.300 -16.106 -12.959 1.00 44.28 83 GLY A C 1
ATOM 663 O O . GLY A 1 83 ? 7.646 -16.308 -14.117 1.00 44.28 83 GLY A O 1
ATOM 664 N N . THR A 1 84 ? 6.307 -15.291 -12.630 1.00 40.06 84 THR A N 1
ATOM 665 C CA . THR A 1 84 ? 5.910 -14.175 -13.478 1.00 40.06 84 THR A CA 1
ATOM 666 C C . THR A 1 84 ? 6.957 -13.094 -13.243 1.00 40.06 84 THR A C 1
ATOM 668 O O . THR A 1 84 ? 6.998 -12.484 -12.170 1.00 40.06 84 THR A O 1
ATOM 671 N N . LYS A 1 85 ? 7.876 -12.947 -14.200 1.00 39.16 85 LYS A N 1
ATOM 672 C CA . LYS A 1 85 ? 8.818 -11.832 -14.226 1.00 39.16 85 LYS A CA 1
ATOM 673 C C . LYS A 1 85 ? 8.025 -10.589 -14.611 1.00 39.16 85 LYS A C 1
ATOM 675 O O . LYS A 1 85 ? 7.573 -10.477 -15.742 1.00 39.16 85 LYS A O 1
ATOM 680 N N . PHE A 1 86 ? 7.830 -9.700 -13.652 1.00 40.06 86 PHE A N 1
ATOM 681 C CA . PHE A 1 86 ? 7.609 -8.293 -13.944 1.00 40.06 86 PHE A CA 1
ATOM 682 C C . PHE A 1 86 ? 8.920 -7.618 -13.562 1.00 40.06 86 PHE A C 1
ATOM 684 O O . PHE A 1 86 ? 9.282 -7.633 -12.385 1.00 40.06 86 PHE A O 1
ATOM 691 N N . GLU A 1 87 ? 9.667 -7.173 -14.571 1.00 38.12 87 GLU A N 1
ATOM 692 C CA . GLU A 1 87 ? 10.911 -6.428 -14.389 1.00 38.12 87 GLU A CA 1
ATOM 693 C C . GLU A 1 87 ? 10.561 -5.053 -13.811 1.00 38.12 87 GLU A C 1
ATOM 695 O O . GLU A 1 87 ? 9.932 -4.230 -14.479 1.00 38.12 87 GLU A O 1
ATOM 700 N N . THR A 1 88 ? 10.946 -4.799 -12.561 1.00 43.00 88 THR A N 1
ATOM 701 C CA . THR A 1 88 ? 10.733 -3.515 -11.890 1.00 43.00 88 THR A CA 1
ATOM 702 C C . THR A 1 88 ? 12.038 -3.066 -11.247 1.00 43.00 88 THR A C 1
ATOM 704 O O . THR A 1 88 ? 12.144 -2.947 -10.030 1.00 43.00 88 THR A O 1
ATOM 707 N N . LEU A 1 89 ? 13.035 -2.742 -12.072 1.00 36.75 89 LEU A N 1
ATOM 708 C CA . LEU A 1 89 ? 14.276 -2.114 -11.607 1.00 36.75 89 LEU A CA 1
ATOM 709 C C . LEU A 1 89 ? 14.770 -1.010 -12.554 1.00 36.75 89 LEU A C 1
ATOM 711 O O . LEU A 1 89 ? 15.946 -0.957 -12.875 1.00 36.75 89 LEU A O 1
ATOM 715 N N . VAL A 1 90 ? 13.886 -0.100 -12.987 1.00 40.72 90 VAL A N 1
ATOM 716 C CA . VAL A 1 90 ? 14.290 1.226 -13.534 1.00 40.72 90 VAL A CA 1
ATOM 717 C C . VAL A 1 90 ? 13.291 2.355 -13.185 1.00 40.72 90 VAL A C 1
ATOM 719 O O . VAL A 1 90 ? 13.620 3.534 -13.265 1.00 40.72 90 VAL A O 1
ATOM 722 N N . TYR A 1 91 ? 12.071 2.045 -12.729 1.00 49.41 91 TYR A N 1
ATOM 723 C CA . TYR A 1 91 ? 10.974 3.025 -12.706 1.00 49.41 91 TYR A CA 1
ATOM 724 C C . TYR A 1 91 ? 10.971 4.049 -11.563 1.00 49.41 91 TYR A C 1
ATOM 726 O O . TYR A 1 91 ? 10.331 5.079 -11.721 1.00 49.41 91 TYR A O 1
ATOM 734 N N . GLY A 1 92 ? 11.670 3.832 -10.443 1.00 53.19 92 GLY A N 1
ATOM 735 C CA . GLY A 1 92 ? 11.561 4.717 -9.266 1.00 53.19 92 GLY A CA 1
ATOM 736 C C . GLY A 1 92 ? 11.882 6.190 -9.558 1.00 53.19 92 GLY A C 1
ATOM 737 O O . GLY A 1 92 ? 11.082 7.066 -9.245 1.00 53.19 92 GLY A O 1
ATOM 738 N N . ILE A 1 93 ? 13.003 6.441 -10.240 1.00 49.91 93 ILE A N 1
ATOM 739 C CA . ILE A 1 93 ? 13.470 7.798 -10.576 1.00 49.91 93 ILE A CA 1
ATOM 740 C C . ILE A 1 93 ? 12.557 8.445 -11.630 1.00 49.91 93 ILE A C 1
ATOM 742 O O . ILE A 1 93 ? 12.109 9.577 -11.469 1.00 49.91 93 ILE A O 1
ATOM 746 N N . LEU A 1 94 ? 12.215 7.703 -12.689 1.00 53.69 94 LEU A N 1
ATOM 747 C CA . LEU A 1 94 ? 11.355 8.205 -13.764 1.00 53.69 94 LEU A CA 1
ATOM 748 C C . LEU A 1 94 ? 9.927 8.509 -13.271 1.00 53.69 94 LEU A C 1
ATOM 750 O O . LEU A 1 94 ? 9.330 9.497 -13.698 1.00 53.69 94 LEU A O 1
ATOM 754 N N . CYS A 1 95 ? 9.391 7.678 -12.369 1.00 61.34 95 CYS A N 1
ATOM 755 C CA . CYS A 1 95 ? 8.080 7.865 -11.745 1.00 61.34 95 CYS A CA 1
ATOM 756 C C . CYS A 1 95 ? 7.986 9.195 -10.998 1.00 61.34 95 CYS A C 1
ATOM 758 O O . CYS A 1 95 ? 6.955 9.864 -11.089 1.00 61.34 95 CYS A O 1
ATOM 760 N N . GLU A 1 96 ? 9.043 9.561 -10.270 1.00 60.69 96 GLU A N 1
ATOM 761 C CA . GLU A 1 96 ? 9.102 10.790 -9.484 1.00 60.69 96 GLU A CA 1
ATOM 762 C C . GLU A 1 96 ? 9.229 12.022 -10.387 1.00 60.69 96 GLU A C 1
ATOM 764 O O . GLU A 1 96 ? 8.406 12.935 -10.296 1.00 60.69 96 GLU A O 1
ATOM 769 N N . GLU A 1 97 ? 10.176 12.017 -11.334 1.00 65.56 97 GLU A N 1
ATOM 770 C CA . GLU A 1 97 ? 10.384 13.139 -12.263 1.00 65.56 97 GLU A CA 1
ATOM 771 C C . GLU A 1 97 ? 9.140 13.447 -13.102 1.00 65.56 97 GLU A C 1
ATOM 773 O O . GLU A 1 97 ? 8.786 14.606 -13.329 1.00 65.56 97 GLU A O 1
ATOM 778 N N . LYS A 1 98 ? 8.460 12.402 -13.581 1.00 73.19 98 LYS A N 1
ATOM 779 C CA . LYS A 1 98 ? 7.282 12.528 -14.445 1.00 73.19 98 LYS A CA 1
ATOM 780 C C . LYS A 1 98 ? 5.966 12.504 -13.668 1.00 73.19 98 LYS A C 1
ATOM 782 O O . LYS A 1 98 ? 4.906 12.597 -14.284 1.00 73.19 98 LYS A O 1
ATOM 787 N N . LYS A 1 99 ? 6.013 12.387 -12.337 1.00 80.25 99 LYS A N 1
ATOM 788 C CA . LYS A 1 99 ? 4.850 12.335 -11.437 1.00 80.25 99 LYS A CA 1
ATOM 789 C C . LYS A 1 99 ? 3.759 11.354 -11.888 1.00 80.25 99 LYS A C 1
ATOM 791 O O . LYS A 1 99 ? 2.583 11.668 -11.781 1.00 80.25 99 LYS A O 1
ATOM 796 N N . PHE A 1 100 ? 4.121 10.179 -12.401 1.00 78.69 100 PHE A N 1
ATOM 797 C CA . PHE A 1 100 ? 3.159 9.088 -12.657 1.00 78.69 100 PHE A CA 1
ATOM 798 C C . PHE A 1 100 ? 3.261 7.963 -11.615 1.00 78.69 100 PHE A C 1
ATOM 800 O O . PHE A 1 100 ? 2.521 6.985 -11.675 1.00 78.69 100 PHE A O 1
ATOM 807 N N . GLY A 1 101 ? 4.153 8.119 -10.635 1.00 80.50 101 GLY A N 1
ATOM 808 C CA . GLY A 1 101 ? 4.194 7.319 -9.420 1.00 80.50 101 GLY A CA 1
ATOM 809 C C . GLY A 1 101 ? 4.488 8.203 -8.212 1.00 80.50 101 GLY A C 1
ATOM 810 O O . GLY A 1 101 ? 5.143 9.237 -8.333 1.00 80.50 101 GLY A O 1
ATOM 811 N N . TYR A 1 102 ? 3.990 7.793 -7.049 1.00 84.69 102 TYR A N 1
ATOM 812 C CA . TYR A 1 102 ? 4.251 8.456 -5.775 1.00 84.69 102 TYR A CA 1
ATOM 813 C C . TYR A 1 102 ? 5.088 7.536 -4.890 1.00 84.69 102 TYR A C 1
ATOM 815 O O . TYR A 1 102 ? 4.693 6.397 -4.628 1.00 84.69 102 TYR A O 1
ATOM 823 N N . MET A 1 103 ? 6.246 8.015 -4.435 1.00 85.56 103 MET A N 1
ATOM 824 C CA . MET A 1 103 ? 7.065 7.271 -3.484 1.00 85.56 103 MET A CA 1
ATOM 825 C C . MET A 1 103 ? 6.536 7.483 -2.070 1.00 85.56 103 MET A C 1
ATOM 827 O O . MET A 1 103 ? 6.446 8.612 -1.599 1.00 85.56 103 MET A O 1
ATOM 831 N N . ILE A 1 104 ? 6.204 6.387 -1.386 1.00 88.44 104 ILE A N 1
ATOM 832 C CA . ILE A 1 104 ? 5.766 6.439 0.011 1.00 88.44 104 ILE A CA 1
ATOM 833 C C . ILE A 1 104 ? 6.938 6.939 0.869 1.00 88.44 104 ILE A C 1
ATOM 835 O O . ILE A 1 104 ? 7.998 6.300 0.850 1.00 88.44 104 ILE A O 1
ATOM 839 N N . PRO A 1 105 ? 6.765 8.028 1.643 1.00 88.31 105 PRO A N 1
ATOM 840 C CA . PRO A 1 105 ? 7.808 8.530 2.522 1.00 88.31 105 PRO A CA 1
ATOM 841 C C . PRO A 1 105 ? 8.249 7.463 3.523 1.00 88.31 105 PRO A C 1
ATOM 843 O O . PRO A 1 105 ? 7.425 6.812 4.180 1.00 88.31 105 PRO A O 1
ATOM 846 N N . ARG A 1 106 ? 9.562 7.298 3.643 1.00 85.38 106 ARG A N 1
ATOM 847 C CA . ARG A 1 106 ? 10.196 6.417 4.624 1.00 85.38 106 ARG A CA 1
ATOM 848 C C . ARG A 1 106 ? 10.648 7.246 5.816 1.00 85.38 106 ARG A C 1
ATOM 850 O O . ARG A 1 106 ? 11.026 8.402 5.656 1.00 85.38 106 ARG A O 1
ATOM 857 N N . ASP A 1 107 ? 10.582 6.648 6.993 1.00 81.81 107 ASP A N 1
ATOM 858 C CA . ASP A 1 107 ? 11.197 7.199 8.189 1.00 81.81 107 ASP A CA 1
ATOM 859 C C . ASP A 1 107 ? 12.713 7.332 7.968 1.00 81.81 107 ASP A C 1
ATOM 861 O O . ASP A 1 107 ? 13.353 6.397 7.487 1.00 81.81 107 ASP A O 1
ATOM 865 N N . GLU A 1 108 ? 13.282 8.496 8.278 1.00 70.38 108 GLU A N 1
ATOM 866 C CA . GLU A 1 108 ? 14.704 8.784 8.036 1.00 70.38 108 GLU A CA 1
ATOM 867 C C . GLU A 1 108 ? 15.642 8.030 8.992 1.00 70.38 108 GLU A C 1
ATOM 869 O O . GLU A 1 108 ? 16.819 7.849 8.682 1.00 70.38 108 GLU A O 1
ATOM 874 N N . THR A 1 109 ? 15.130 7.572 10.136 1.00 71.81 109 THR A N 1
ATOM 875 C CA . THR A 1 109 ? 15.905 6.861 11.161 1.00 71.81 109 THR A CA 1
ATOM 876 C C . THR A 1 109 ? 15.910 5.361 10.889 1.00 71.81 109 THR A C 1
ATOM 878 O O . THR A 1 109 ? 16.960 4.725 10.912 1.00 71.81 109 THR A O 1
ATOM 881 N N . GLU A 1 110 ? 14.736 4.798 10.598 1.00 72.50 110 GLU A N 1
ATOM 882 C CA . GLU A 1 110 ? 14.541 3.353 10.427 1.00 72.50 110 GLU A CA 1
ATOM 883 C C . GLU A 1 110 ? 14.546 2.913 8.951 1.00 72.50 110 GLU A C 1
ATOM 885 O O . GLU A 1 110 ? 14.638 1.726 8.645 1.00 72.50 110 GLU A O 1
ATOM 890 N N . GLY A 1 111 ? 14.418 3.844 8.000 1.00 77.25 111 GLY A N 1
ATOM 891 C CA . GLY A 1 111 ? 14.394 3.557 6.560 1.00 77.25 111 GLY A CA 1
ATOM 892 C C . GLY A 1 111 ? 13.128 2.840 6.061 1.00 77.25 111 GLY A C 1
ATOM 893 O O . GLY A 1 111 ? 13.027 2.514 4.870 1.00 77.25 111 GLY A O 1
ATOM 894 N N . PHE A 1 112 ? 12.146 2.602 6.937 1.00 80.50 112 PHE A N 1
ATOM 895 C CA . PHE A 1 112 ? 10.873 1.946 6.626 1.00 80.50 112 PHE A CA 1
ATOM 896 C C . PHE A 1 112 ? 9.726 2.948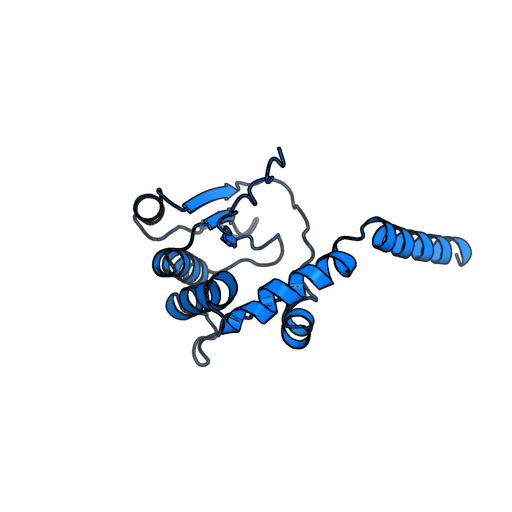 6.517 1.00 80.50 112 PHE A C 1
ATOM 898 O O . PHE A 1 112 ? 9.716 3.987 7.169 1.00 80.50 112 PHE A O 1
ATOM 905 N N . PHE A 1 113 ? 8.715 2.631 5.710 1.00 84.81 113 PHE A N 1
ATOM 906 C CA . PHE A 1 113 ? 7.469 3.394 5.709 1.00 84.81 113 PHE A CA 1
ATOM 907 C C . PHE A 1 113 ? 6.541 2.926 6.842 1.00 84.81 113 PHE A C 1
ATOM 909 O O . PHE A 1 113 ? 6.457 1.737 7.168 1.00 84.81 113 PHE A O 1
ATOM 916 N N . THR A 1 114 ? 5.807 3.870 7.428 1.00 92.12 114 THR A N 1
ATOM 917 C CA . THR A 1 114 ? 4.789 3.598 8.449 1.00 92.12 114 THR A CA 1
ATOM 918 C C . THR A 1 114 ? 3.423 3.349 7.814 1.00 92.12 114 THR A C 1
ATOM 920 O O . THR A 1 114 ? 3.168 3.729 6.667 1.00 92.12 114 THR A O 1
ATOM 923 N N . LYS A 1 115 ? 2.502 2.753 8.576 1.00 94.12 115 LYS A N 1
ATOM 924 C CA . LYS A 1 115 ? 1.101 2.593 8.157 1.00 94.12 115 LYS A CA 1
ATOM 925 C C . LYS A 1 115 ? 0.424 3.940 7.870 1.00 94.12 115 LYS A C 1
ATOM 927 O O . LYS A 1 115 ? -0.367 4.043 6.936 1.00 94.12 115 LYS A O 1
ATOM 932 N N . GLU A 1 116 ? 0.773 4.991 8.613 1.00 95.56 116 GLU A N 1
ATOM 933 C CA . GLU A 1 116 ? 0.278 6.351 8.395 1.00 95.56 116 GLU A CA 1
ATOM 934 C C . GLU A 1 116 ? 0.761 6.907 7.055 1.00 95.56 116 GLU A C 1
ATOM 936 O O . GLU A 1 116 ? -0.037 7.491 6.321 1.00 95.56 116 GLU A O 1
ATOM 941 N N . ASN A 1 117 ? 2.037 6.703 6.715 1.00 93.50 117 ASN A N 1
ATOM 942 C CA . ASN A 1 117 ? 2.590 7.148 5.438 1.00 93.50 117 ASN A CA 1
ATOM 943 C C . ASN A 1 117 ? 1.947 6.392 4.277 1.00 93.50 117 ASN A C 1
ATOM 945 O O . ASN A 1 117 ? 1.570 7.022 3.291 1.00 93.50 117 ASN A O 1
ATOM 949 N N . VAL A 1 118 ? 1.739 5.077 4.408 1.00 94.31 118 VAL A N 1
ATOM 950 C CA . VAL A 1 118 ? 1.000 4.282 3.413 1.00 94.31 118 VAL A CA 1
ATOM 951 C C . VAL A 1 118 ? -0.412 4.845 3.224 1.00 94.31 118 VAL A C 1
ATOM 953 O O . VAL A 1 118 ? -0.788 5.182 2.105 1.00 94.31 118 VAL A O 1
ATOM 956 N N . ALA A 1 119 ? -1.177 5.016 4.306 1.00 96.00 119 ALA A N 1
ATOM 957 C CA . ALA A 1 119 ? -2.560 5.484 4.232 1.00 96.00 119 ALA A CA 1
ATOM 958 C C . ALA A 1 119 ? -2.681 6.887 3.616 1.00 96.00 119 ALA A C 1
ATOM 960 O O . ALA A 1 119 ? -3.530 7.110 2.753 1.00 96.00 119 ALA A O 1
ATOM 961 N N . LYS A 1 120 ? -1.822 7.825 4.038 1.00 95.06 120 LYS A N 1
ATOM 962 C CA . LYS A 1 120 ? -1.776 9.189 3.488 1.00 95.06 120 LYS A CA 1
ATOM 963 C C . LYS A 1 120 ? -1.413 9.185 2.006 1.00 95.06 120 LYS A C 1
ATOM 965 O O . LYS A 1 120 ? -2.091 9.835 1.225 1.00 95.06 120 LYS A O 1
ATOM 970 N N . SER A 1 121 ? -0.400 8.413 1.614 1.00 94.44 121 SER A N 1
ATOM 971 C CA . SER A 1 121 ? 0.034 8.316 0.212 1.00 94.44 121 SER A CA 1
ATOM 972 C C . SER A 1 121 ? -1.073 7.771 -0.688 1.00 94.44 121 SER A C 1
ATOM 974 O O . SER A 1 121 ? -1.290 8.277 -1.786 1.00 94.44 121 SER A O 1
ATOM 976 N N . LEU A 1 122 ? -1.794 6.747 -0.216 1.00 92.19 122 LEU A N 1
ATOM 977 C CA . LEU A 1 122 ? -2.905 6.168 -0.962 1.00 92.19 122 LEU A CA 1
ATOM 978 C C . LEU A 1 122 ? -4.048 7.173 -1.136 1.00 92.19 122 LEU A C 1
ATOM 980 O O . LEU A 1 122 ? -4.506 7.354 -2.258 1.00 92.19 122 LEU A O 1
ATOM 984 N N . ARG A 1 123 ? -4.479 7.859 -0.070 1.00 93.06 123 ARG A N 1
ATOM 985 C CA . ARG A 1 123 ? -5.537 8.881 -0.172 1.00 93.06 123 ARG A CA 1
ATOM 986 C C . ARG A 1 123 ? -5.135 10.051 -1.057 1.00 93.06 123 ARG A C 1
ATOM 988 O O . ARG A 1 123 ? -5.920 10.429 -1.923 1.00 93.06 123 ARG A O 1
ATOM 995 N N . LEU A 1 124 ? -3.897 10.531 -0.928 1.00 92.75 124 LEU A N 1
ATOM 996 C CA . LEU A 1 124 ? -3.349 11.564 -1.800 1.00 92.75 124 LEU A CA 1
ATOM 997 C C . LEU A 1 124 ? -3.551 11.184 -3.270 1.00 92.75 124 LEU A C 1
ATOM 999 O O . LEU A 1 124 ? -4.214 11.892 -4.020 1.00 92.75 124 LEU A O 1
ATOM 1003 N N . VAL A 1 125 ? -3.034 10.022 -3.674 1.00 89.81 125 VAL A N 1
ATOM 1004 C CA . VAL A 1 125 ? -3.067 9.580 -5.076 1.00 89.81 125 VAL A CA 1
ATOM 1005 C C . VAL A 1 125 ? -4.475 9.217 -5.549 1.00 89.81 125 VAL A C 1
ATOM 1007 O O . VAL A 1 125 ? -4.779 9.404 -6.728 1.00 89.81 125 VAL A O 1
ATOM 1010 N N . MET A 1 126 ? -5.347 8.709 -4.678 1.00 86.12 126 MET A N 1
ATOM 1011 C CA . MET A 1 126 ? -6.635 8.125 -5.081 1.00 86.12 126 MET A CA 1
ATOM 1012 C C . MET A 1 126 ? -7.823 9.082 -4.950 1.00 86.12 126 MET A C 1
ATOM 1014 O O . MET A 1 126 ? -8.743 8.989 -5.758 1.00 86.12 126 MET A O 1
ATOM 1018 N N . GLU A 1 127 ? -7.789 10.014 -3.998 1.00 87.25 127 GLU A N 1
ATOM 1019 C CA . GLU A 1 127 ? -8.944 10.840 -3.621 1.00 87.25 127 GLU A CA 1
ATOM 1020 C C . GLU A 1 127 ? -8.632 12.338 -3.648 1.00 87.25 127 GLU A C 1
ATOM 1022 O O . GLU A 1 127 ? -9.424 13.115 -4.173 1.00 87.25 127 GLU A O 1
ATOM 1027 N N . GLU A 1 128 ? -7.473 12.754 -3.134 1.00 91.38 128 GLU A N 1
ATOM 1028 C CA . GLU A 1 128 ? -7.172 14.177 -2.932 1.00 91.38 128 GLU A CA 1
ATOM 1029 C C . GLU A 1 128 ? -6.943 14.915 -4.265 1.00 91.38 128 GLU A C 1
ATOM 1031 O O . GLU A 1 128 ? -6.531 14.321 -5.274 1.00 91.38 128 GLU A O 1
ATOM 1036 N N . GLU A 1 129 ? -7.217 16.222 -4.281 1.00 92.56 129 GLU A N 1
ATOM 1037 C CA . GLU A 1 129 ? -7.040 17.073 -5.467 1.00 92.56 129 GLU A CA 1
ATOM 1038 C C . GLU A 1 129 ? -5.557 17.261 -5.796 1.00 92.56 129 GLU A C 1
ATOM 1040 O O . GLU A 1 129 ? -5.158 17.253 -6.960 1.00 92.56 129 GLU A O 1
ATOM 1045 N N . GLU A 1 130 ? -4.711 17.341 -4.773 1.00 92.25 130 GLU A N 1
ATOM 1046 C CA . GLU A 1 130 ? -3.261 17.440 -4.884 1.00 92.25 130 GLU A CA 1
ATOM 1047 C C . GLU A 1 130 ? -2.663 16.240 -5.627 1.00 92.25 130 GLU A C 1
ATOM 1049 O O . GLU A 1 130 ? -1.682 16.382 -6.363 1.00 92.25 130 GLU A O 1
ATOM 1054 N N . GLY A 1 131 ? -3.269 15.056 -5.492 1.00 88.69 131 GLY A N 1
ATOM 1055 C CA . GLY A 1 131 ? -2.821 13.859 -6.193 1.00 88.69 131 GLY A CA 1
ATOM 1056 C C . GLY A 1 131 ? -3.380 13.692 -7.604 1.00 88.69 131 GLY A C 1
ATOM 1057 O O . GLY A 1 131 ? -2.986 12.757 -8.306 1.00 88.69 131 GLY A O 1
ATOM 1058 N N . LYS A 1 132 ? -4.246 14.602 -8.070 1.00 90.00 132 LYS A N 1
ATOM 1059 C CA . LYS A 1 132 ? -4.820 14.564 -9.424 1.00 90.00 132 LYS A CA 1
ATOM 1060 C C . LYS A 1 132 ? -3.748 14.517 -10.513 1.00 90.00 132 LYS A C 1
ATOM 1062 O O . LYS A 1 132 ? -3.919 13.792 -11.490 1.00 90.00 132 LYS A O 1
ATOM 1067 N N . VAL A 1 133 ? -2.612 15.182 -10.292 1.00 89.44 133 VAL A N 1
ATOM 1068 C CA . VAL A 1 133 ? -1.454 15.147 -11.200 1.00 89.44 133 VAL A CA 1
ATOM 1069 C C . VAL A 1 133 ? -0.957 13.720 -11.462 1.00 89.44 133 VAL A C 1
ATOM 1071 O O . VAL A 1 133 ? -0.642 13.387 -12.600 1.00 89.44 133 VAL A O 1
ATOM 1074 N N . TYR A 1 134 ? -0.964 12.840 -10.454 1.00 86.06 134 TYR A N 1
ATOM 1075 C CA . TYR A 1 134 ? -0.553 11.444 -10.628 1.00 86.06 134 TYR A CA 1
ATOM 1076 C C . TYR A 1 134 ? -1.565 10.663 -11.469 1.00 86.06 134 TYR A C 1
ATOM 1078 O O . TYR A 1 134 ? -1.184 9.892 -12.349 1.00 86.06 134 TYR A O 1
ATOM 1086 N N . ARG A 1 135 ? -2.864 10.896 -11.241 1.00 82.81 135 ARG A N 1
ATOM 1087 C CA . ARG A 1 135 ? -3.952 10.238 -11.984 1.00 82.81 135 ARG A CA 1
ATOM 1088 C C . ARG A 1 135 ? -4.000 10.675 -13.450 1.00 82.81 135 ARG A C 1
ATOM 1090 O O . ARG A 1 135 ? -4.336 9.866 -14.314 1.00 82.81 135 ARG A O 1
ATOM 1097 N N . GLU A 1 136 ? -3.687 11.935 -13.734 1.00 86.62 136 GLU A N 1
ATOM 1098 C CA . GLU A 1 136 ? -3.655 12.481 -15.093 1.00 86.62 136 GLU A CA 1
ATOM 1099 C C . GLU A 1 136 ? -2.407 12.022 -15.852 1.00 86.62 136 GLU A C 1
ATOM 1101 O O . GLU A 1 136 ? -2.537 11.459 -16.939 1.00 86.62 136 GLU A O 1
ATOM 1106 N N . ASN A 1 137 ? -1.223 12.117 -15.244 1.00 85.12 137 ASN A N 1
ATOM 1107 C CA . ASN A 1 137 ? 0.032 11.763 -15.913 1.00 85.12 137 ASN A CA 1
ATOM 1108 C C . ASN A 1 137 ? 0.116 10.273 -16.289 1.00 85.12 137 ASN A C 1
ATOM 1110 O O . ASN A 1 137 ? 0.700 9.922 -17.315 1.00 85.12 137 ASN A O 1
ATOM 1114 N N . VAL A 1 138 ? -0.498 9.373 -15.508 1.00 76.81 138 VAL A N 1
ATOM 1115 C CA . VAL A 1 138 ? -0.578 7.941 -15.860 1.00 76.81 138 VAL A CA 1
ATOM 1116 C C . VAL A 1 138 ? -1.370 7.715 -17.156 1.00 76.81 138 VAL A C 1
ATOM 1118 O O . VAL A 1 138 ? -1.038 6.803 -17.918 1.00 76.81 138 VAL A O 1
ATOM 1121 N N . LYS A 1 139 ? -2.389 8.538 -17.454 1.00 76.06 139 LYS A N 1
ATOM 1122 C CA . LYS A 1 139 ? -3.176 8.414 -18.697 1.00 76.06 139 LYS A CA 1
ATOM 1123 C C . LYS A 1 139 ? -2.317 8.709 -19.921 1.00 76.06 139 LYS A C 1
ATOM 1125 O O . LYS A 1 139 ? -2.382 7.955 -20.891 1.00 76.06 139 LYS A O 1
ATOM 1130 N N . ASP A 1 140 ? -1.469 9.726 -19.831 1.00 74.75 140 ASP A N 1
ATOM 1131 C CA . ASP A 1 140 ? -0.521 10.076 -20.890 1.00 74.75 140 ASP A CA 1
ATOM 1132 C C . ASP A 1 140 ? 0.554 8.992 -21.047 1.00 74.75 140 ASP A C 1
ATOM 1134 O O . ASP A 1 140 ? 0.986 8.668 -22.156 1.00 74.75 140 ASP A O 1
ATOM 1138 N N . MET A 1 141 ? 0.940 8.355 -19.938 1.00 68.50 141 MET A N 1
ATOM 1139 C CA . MET A 1 141 ? 1.962 7.310 -19.930 1.00 68.50 141 MET A CA 1
ATOM 1140 C C . MET A 1 141 ? 1.492 5.943 -20.414 1.00 68.50 141 MET A C 1
ATOM 1142 O O . MET A 1 141 ? 2.311 5.126 -20.847 1.00 68.50 141 MET A O 1
ATOM 1146 N N . LYS A 1 142 ? 0.176 5.720 -20.466 1.00 64.50 142 LYS A N 1
ATOM 1147 C CA . LYS A 1 142 ? -0.411 4.532 -21.090 1.00 64.50 142 LYS A CA 1
ATOM 1148 C C . LYS A 1 142 ? 0.038 4.365 -22.547 1.00 64.50 142 LYS A C 1
ATOM 1150 O O . LYS A 1 142 ? 0.270 3.239 -22.970 1.00 64.50 142 LYS A O 1
ATOM 1155 N N . GLY A 1 143 ? 0.209 5.459 -23.293 1.00 63.28 143 GLY A N 1
ATOM 1156 C CA . GLY A 1 143 ? 0.678 5.418 -24.684 1.00 63.28 143 GLY A CA 1
ATOM 1157 C C . GLY A 1 143 ? 2.166 5.082 -24.849 1.00 63.28 143 GLY A C 1
ATOM 1158 O O . GLY A 1 143 ? 2.586 4.723 -25.941 1.00 63.28 143 GLY A O 1
ATOM 1159 N N . VAL A 1 144 ? 2.967 5.188 -23.785 1.00 64.12 144 VAL A N 1
ATOM 1160 C CA . VAL A 1 144 ? 4.415 4.915 -23.817 1.00 64.12 144 VAL A CA 1
ATOM 1161 C C . VAL A 1 144 ? 4.715 3.486 -23.366 1.00 64.12 144 VAL A C 1
ATOM 1163 O O . VAL A 1 144 ? 5.479 2.780 -24.020 1.00 64.12 144 VAL A O 1
ATOM 1166 N N . PHE A 1 145 ? 4.093 3.042 -22.270 1.00 58.19 145 PHE A N 1
ATOM 1167 C CA . PHE A 1 145 ? 4.331 1.708 -21.706 1.00 58.19 145 PHE A CA 1
ATOM 1168 C C . PHE A 1 145 ? 3.341 0.640 -22.181 1.00 58.19 145 PHE A C 1
ATOM 1170 O O . PHE A 1 145 ? 3.643 -0.543 -22.071 1.00 58.19 145 PHE A O 1
ATOM 1177 N N . GLY A 1 146 ? 2.173 1.036 -22.696 1.00 54.09 146 GLY A N 1
ATOM 1178 C CA . GLY A 1 146 ? 1.133 0.121 -23.177 1.00 54.09 146 GLY A CA 1
ATOM 1179 C C . GLY A 1 146 ? 1.135 -0.126 -24.689 1.00 54.09 146 GLY A C 1
ATOM 1180 O O . GLY A 1 146 ? 0.317 -0.915 -25.155 1.00 54.09 146 GLY A O 1
ATOM 1181 N N . ASP A 1 147 ? 2.013 0.533 -25.453 1.00 62.81 147 ASP A N 1
ATOM 1182 C CA . ASP A 1 147 ? 2.191 0.294 -26.893 1.00 62.81 147 ASP A CA 1
ATOM 1183 C C . ASP A 1 147 ? 3.129 -0.905 -27.102 1.00 62.81 147 ASP A C 1
ATOM 1185 O O . ASP A 1 147 ? 4.324 -0.761 -27.379 1.00 62.81 147 ASP A O 1
ATOM 1189 N N . LEU A 1 148 ? 2.569 -2.099 -26.889 1.00 57.38 148 LEU A N 1
ATOM 1190 C CA . LEU A 1 148 ? 3.269 -3.373 -27.059 1.00 57.38 148 LEU A CA 1
ATOM 1191 C C . LEU A 1 148 ? 3.805 -3.521 -28.491 1.00 57.38 148 LEU A C 1
ATOM 1193 O O . LEU A 1 148 ? 4.946 -3.928 -28.664 1.00 57.38 148 LEU A O 1
ATOM 1197 N N . ASP A 1 149 ? 3.064 -3.052 -29.501 1.00 64.19 149 ASP A N 1
ATOM 1198 C CA . ASP A 1 149 ? 3.489 -3.093 -30.907 1.00 64.19 149 ASP A CA 1
ATOM 1199 C C . ASP A 1 149 ? 4.765 -2.275 -31.154 1.00 64.19 149 ASP A C 1
ATOM 1201 O O . ASP A 1 149 ? 5.589 -2.585 -32.019 1.00 64.19 149 ASP A O 1
ATOM 1205 N N . ARG A 1 150 ? 4.940 -1.158 -30.444 1.00 60.59 150 ARG A N 1
ATOM 1206 C CA . ARG A 1 150 ? 6.161 -0.352 -30.524 1.00 60.59 150 ARG A CA 1
ATOM 1207 C C . ARG A 1 150 ? 7.312 -0.972 -29.736 1.00 60.59 150 ARG A C 1
ATOM 1209 O O . ARG A 1 150 ? 8.445 -0.882 -30.203 1.00 60.59 150 ARG A O 1
ATOM 1216 N N . GLN A 1 151 ? 7.044 -1.595 -28.590 1.00 58.31 151 GLN A N 1
ATOM 1217 C CA . GLN A 1 151 ? 8.067 -2.306 -27.816 1.00 58.31 151 GLN A CA 1
ATOM 1218 C C . GLN A 1 151 ? 8.592 -3.527 -28.577 1.00 58.31 151 GLN A C 1
ATOM 1220 O O . GLN A 1 151 ? 9.806 -3.653 -28.737 1.00 58.31 151 GLN A O 1
ATOM 1225 N N . ASP A 1 152 ? 7.696 -4.334 -29.144 1.00 65.12 152 ASP A N 1
ATOM 1226 C CA . ASP A 1 152 ? 8.043 -5.501 -29.954 1.00 65.12 152 ASP A CA 1
ATOM 1227 C C . ASP A 1 152 ? 8.866 -5.082 -31.177 1.00 65.12 152 ASP A C 1
ATOM 1229 O O . ASP A 1 152 ? 9.944 -5.619 -31.402 1.00 65.12 152 ASP A O 1
ATOM 1233 N N . ARG A 1 153 ? 8.479 -4.006 -31.881 1.00 67.88 153 ARG A N 1
ATOM 1234 C CA . ARG A 1 153 ? 9.274 -3.473 -33.005 1.00 67.88 153 ARG A CA 1
ATOM 1235 C C . ARG A 1 153 ? 10.680 -3.015 -32.618 1.00 67.88 153 ARG A C 1
ATOM 1237 O O . ARG A 1 153 ? 11.591 -3.137 -33.439 1.00 67.88 153 ARG A O 1
ATOM 1244 N N . TYR A 1 154 ? 10.877 -2.453 -31.423 1.00 66.62 154 TYR A N 1
ATOM 1245 C CA . TYR A 1 154 ? 12.219 -2.084 -30.960 1.00 66.62 154 TYR A CA 1
ATOM 1246 C C . TYR A 1 154 ? 13.071 -3.319 -30.662 1.00 66.62 154 TYR A C 1
ATOM 1248 O O . TYR A 1 154 ? 14.253 -3.328 -31.008 1.00 66.62 154 TYR A O 1
ATOM 1256 N N . VAL A 1 155 ? 12.477 -4.355 -30.065 1.00 67.25 155 VAL A N 1
ATOM 1257 C CA . VAL A 1 155 ? 13.152 -5.633 -29.811 1.00 67.25 155 VAL A CA 1
ATOM 1258 C C . VAL A 1 155 ? 13.481 -6.330 -31.129 1.00 67.25 155 VAL A C 1
ATOM 1260 O O . VAL A 1 155 ? 14.632 -6.706 -31.332 1.00 67.25 155 VAL A O 1
ATOM 1263 N N . ASP A 1 156 ? 12.532 -6.408 -32.058 1.00 71.50 156 ASP A N 1
ATOM 1264 C CA . ASP A 1 156 ? 12.718 -7.021 -33.374 1.00 71.50 156 ASP A CA 1
ATOM 1265 C C . ASP A 1 156 ? 13.804 -6.300 -34.175 1.00 71.50 156 ASP A C 1
ATOM 1267 O O . ASP A 1 156 ? 14.728 -6.936 -34.671 1.00 71.50 156 ASP A O 1
ATOM 1271 N N . SER A 1 157 ? 13.787 -4.963 -34.207 1.00 74.94 157 SER A N 1
ATOM 1272 C CA . SER A 1 157 ? 14.826 -4.180 -34.898 1.00 74.94 157 SER A CA 1
ATOM 1273 C C . SER A 1 157 ? 16.218 -4.393 -34.291 1.00 74.94 157 SER A C 1
ATOM 1275 O O . SER A 1 157 ? 17.225 -4.388 -35.000 1.00 74.94 157 SER A O 1
ATOM 1277 N N . PHE A 1 158 ? 16.297 -4.562 -32.970 1.00 64.25 158 PHE A N 1
ATOM 1278 C CA . PHE A 1 158 ? 17.550 -4.853 -32.280 1.00 64.25 158 PHE A CA 1
ATOM 1279 C C . PHE A 1 158 ? 18.038 -6.280 -32.562 1.00 64.25 158 PHE A C 1
ATOM 1281 O O . PHE A 1 158 ? 19.228 -6.486 -32.805 1.00 64.25 158 PHE A O 1
ATOM 1288 N N . LEU A 1 159 ? 17.133 -7.260 -32.584 1.00 65.94 159 LEU A N 1
ATOM 1289 C CA . LEU A 1 159 ? 17.444 -8.636 -32.966 1.00 65.94 159 LEU A CA 1
ATOM 1290 C C . LEU A 1 159 ? 17.907 -8.713 -34.425 1.00 65.94 159 LEU A C 1
ATOM 1292 O O . LEU A 1 159 ? 18.933 -9.334 -34.695 1.00 65.94 159 LEU A O 1
ATOM 1296 N N . ASP A 1 160 ? 17.233 -8.016 -35.337 1.00 75.25 160 ASP A N 1
ATOM 1297 C CA . ASP A 1 160 ? 17.621 -7.909 -36.744 1.00 75.25 160 ASP A CA 1
ATOM 1298 C C . ASP A 1 160 ? 19.018 -7.303 -36.893 1.00 75.25 160 ASP A C 1
ATOM 1300 O O . ASP A 1 160 ? 19.846 -7.813 -37.649 1.00 75.25 160 ASP A O 1
ATOM 1304 N N . PHE A 1 161 ? 19.329 -6.256 -36.123 1.00 77.06 161 PHE A N 1
ATOM 1305 C CA . PHE A 1 161 ? 20.662 -5.661 -36.102 1.00 77.06 161 PHE A CA 1
ATOM 1306 C C . PHE A 1 161 ? 21.737 -6.659 -35.644 1.00 77.06 161 PHE A C 1
ATOM 1308 O O . PHE A 1 161 ? 22.789 -6.753 -36.281 1.00 77.06 161 PHE A O 1
ATOM 1315 N N . LEU A 1 162 ? 21.472 -7.423 -34.578 1.00 60.56 162 LEU A N 1
ATOM 1316 C CA . LEU A 1 162 ? 22.391 -8.441 -34.056 1.00 60.56 162 LEU A CA 1
ATOM 1317 C C . LEU A 1 162 ? 22.571 -9.630 -35.009 1.00 60.56 162 LEU A C 1
ATOM 1319 O O . LEU A 1 162 ? 23.656 -10.204 -35.071 1.00 60.56 162 LEU A O 1
ATOM 1323 N N . VAL A 1 163 ? 21.529 -10.005 -35.751 1.00 70.12 163 VAL A N 1
ATOM 1324 C CA . VAL A 1 163 ? 21.592 -11.063 -36.769 1.00 70.12 163 VAL A CA 1
ATOM 1325 C C . VAL A 1 163 ? 22.350 -10.583 -38.009 1.00 70.12 163 VAL A C 1
ATOM 1327 O O . VAL A 1 163 ? 23.134 -11.342 -38.574 1.00 70.12 163 VAL A O 1
ATOM 1330 N N . ALA A 1 164 ? 22.160 -9.325 -38.411 1.00 74.81 164 ALA A N 1
ATOM 1331 C CA . ALA A 1 164 ? 22.808 -8.736 -39.581 1.00 74.81 164 ALA A CA 1
ATOM 1332 C C . ALA A 1 164 ? 24.302 -8.417 -39.379 1.00 74.81 164 ALA A C 1
ATOM 1334 O O . ALA A 1 164 ? 25.031 -8.313 -40.363 1.00 74.81 164 ALA A O 1
ATOM 1335 N N . HIS A 1 165 ? 24.763 -8.269 -38.132 1.00 69.50 165 HIS A N 1
ATOM 1336 C CA . HIS A 1 165 ? 26.155 -7.928 -37.788 1.00 69.50 165 HIS A CA 1
ATOM 1337 C C . HIS A 1 165 ? 26.866 -9.039 -37.005 1.00 69.50 165 HIS A C 1
ATOM 1339 O O . HIS A 1 165 ? 27.696 -8.765 -36.135 1.00 69.50 165 HIS A O 1
ATOM 1345 N N . ARG A 1 166 ? 26.516 -10.290 -37.302 1.00 50.72 166 ARG A N 1
ATOM 1346 C CA . ARG A 1 166 ? 27.134 -11.477 -36.714 1.00 50.72 166 ARG A CA 1
ATOM 1347 C C . ARG A 1 166 ? 28.409 -11.902 -37.436 1.00 50.72 166 ARG A C 1
ATOM 1349 O O . ARG A 1 166 ? 28.439 -11.815 -38.683 1.00 50.72 166 ARG A O 1
#

pLDDT: mean 75.47, std 17.97, range [32.81, 97.94]